Protein AF-A0A821MU12-F1 (afdb_monomer_lite)

Radius of gyration: 23.41 Å; chains: 1; bounding box: 35×45×86 Å

Foldseek 3Di:
DDDDDDDDDDDPDDPDPDDDDPPDPDDDPDPPQQQLLNLLVVCVVVLVVLCPDPLLVLQADWDDCVNPPCLCVFQVDTAGSVVLNVCSVVSVDNDNVVSVVRVVSSLVSQCRRDDCVDSNNVSSVD

Secondary structure (DSSP, 8-state):
----------------PPP--TT-SS--SS-----HHHHHHHHHHHHHHHHHSTGGGGGSS---TTTSTTHHHH-SS---HHHHHHHHHTT--SSHHHHHHHHHHHHHHHHHHS-TTSHHHHHTT-

pLDDT: mean 83.03, std 23.72, range [30.66, 98.88]

Structure (mmCIF, N/CA/C/O backbone):
data_AF-A0A821MU12-F1
#
_entry.id   AF-A0A821MU12-F1
#
loop_
_atom_site.group_PDB
_atom_site.id
_atom_site.type_symbol
_atom_site.label_atom_id
_atom_site.label_alt_id
_atom_site.label_comp_id
_atom_site.label_asym_id
_atom_site.label_entity_id
_atom_site.label_seq_id
_atom_site.pdbx_PDB_ins_code
_atom_site.Cartn_x
_atom_site.Cartn_y
_atom_site.Cartn_z
_atom_site.occupancy
_atom_site.B_iso_or_equiv
_atom_site.auth_seq_id
_atom_site.auth_comp_id
_atom_site.auth_asym_id
_atom_site.auth_atom_id
_atom_site.pdbx_PDB_model_num
ATOM 1 N N . MET A 1 1 ? -17.836 22.671 68.443 1.00 44.78 1 MET A N 1
ATOM 2 C CA . MET A 1 1 ? -17.460 21.264 68.684 1.00 44.78 1 MET A CA 1
ATOM 3 C C . MET A 1 1 ? -18.637 20.404 68.281 1.00 44.78 1 MET A C 1
ATOM 5 O O . MET A 1 1 ? -19.654 20.504 68.941 1.00 44.78 1 MET A O 1
ATOM 9 N N . ILE A 1 2 ? -18.516 19.688 67.168 1.00 40.91 2 ILE A N 1
ATOM 10 C CA . ILE A 1 2 ? -19.095 18.369 66.869 1.00 40.91 2 ILE A CA 1
ATOM 11 C C . ILE A 1 2 ? -18.373 17.960 65.582 1.00 40.91 2 ILE A C 1
ATOM 13 O O . ILE A 1 2 ? -18.482 18.620 64.549 1.00 40.91 2 ILE A O 1
ATOM 17 N N . SER A 1 3 ? -17.512 16.964 65.732 1.00 39.41 3 SER A N 1
ATOM 18 C CA . SER A 1 3 ? -16.718 16.342 64.683 1.00 39.41 3 SER A CA 1
ATOM 19 C C . SER A 1 3 ? -17.629 15.439 63.857 1.00 39.41 3 SER A C 1
ATOM 21 O O . SER A 1 3 ? -18.338 14.626 64.440 1.00 39.41 3 SER A O 1
ATOM 23 N N . ASN A 1 4 ? -17.588 15.548 62.530 1.00 37.03 4 ASN A N 1
ATOM 24 C CA . ASN A 1 4 ? -18.079 14.488 61.652 1.00 37.03 4 ASN A CA 1
ATOM 25 C C . ASN A 1 4 ? -16.870 13.812 61.006 1.00 37.03 4 ASN A C 1
ATOM 27 O O . ASN A 1 4 ? -16.168 14.404 60.185 1.00 37.03 4 ASN A O 1
ATOM 31 N N . GLU A 1 5 ? -16.623 12.585 61.451 1.00 39.41 5 GLU A N 1
ATOM 32 C CA . GLU A 1 5 ? -15.650 11.644 60.911 1.00 39.41 5 GLU A CA 1
ATOM 33 C C . GLU A 1 5 ? -16.087 11.138 59.525 1.00 39.41 5 GLU A C 1
ATOM 35 O O . GLU A 1 5 ? -17.275 10.966 59.247 1.00 39.41 5 GLU A O 1
ATOM 40 N N . LYS A 1 6 ? -15.105 10.878 58.655 1.00 40.84 6 LYS A N 1
ATOM 41 C CA . LYS A 1 6 ? -15.264 10.007 57.481 1.00 40.84 6 LYS A CA 1
ATOM 42 C C . LYS A 1 6 ? -15.302 8.541 57.928 1.00 40.84 6 LYS A C 1
ATOM 44 O O . LYS A 1 6 ? -14.635 8.200 58.902 1.00 40.84 6 LYS A O 1
ATOM 49 N N . PRO A 1 7 ? -15.886 7.666 57.098 1.00 38.56 7 PRO A N 1
ATOM 50 C CA . PRO A 1 7 ? -15.282 6.363 56.858 1.00 38.56 7 PRO A CA 1
ATOM 51 C C . PRO A 1 7 ? -14.946 6.126 55.376 1.00 38.56 7 PRO A C 1
ATOM 53 O O . PRO A 1 7 ? -15.511 6.739 54.467 1.00 38.56 7 PRO A O 1
ATOM 56 N N . ASP A 1 8 ? -13.961 5.251 55.192 1.00 34.09 8 ASP A N 1
ATOM 57 C CA . ASP A 1 8 ? -13.218 4.919 53.979 1.00 34.09 8 ASP A CA 1
ATOM 58 C C . ASP A 1 8 ? -13.905 3.930 53.012 1.00 34.09 8 ASP A C 1
ATOM 60 O O . ASP A 1 8 ? -14.754 3.133 53.395 1.00 34.09 8 ASP A O 1
ATOM 64 N N . SER A 1 9 ? -13.390 3.966 51.771 1.00 34.50 9 SER A N 1
ATOM 65 C CA . SER A 1 9 ? -13.192 2.885 50.780 1.00 34.50 9 SER A CA 1
ATOM 66 C C . SER A 1 9 ? -14.377 2.079 50.223 1.00 34.50 9 SER A C 1
ATOM 68 O O . SER A 1 9 ? -14.990 1.308 50.942 1.00 34.50 9 SER A O 1
ATOM 70 N N . GLU A 1 10 ? -14.529 2.080 48.887 1.00 31.80 10 GLU A N 1
ATOM 71 C CA . GLU A 1 10 ? -14.411 0.843 48.086 1.00 31.80 10 GLU A CA 1
ATOM 72 C C . GLU A 1 10 ? -14.276 1.105 46.565 1.00 31.80 10 GLU A C 1
ATOM 74 O O . GLU A 1 10 ? -15.075 1.781 45.926 1.00 31.80 10 GLU A O 1
ATOM 79 N N . SER A 1 11 ? -13.194 0.540 46.024 1.00 30.92 11 SER A N 1
ATOM 80 C CA . SER A 1 11 ? -12.800 0.253 44.636 1.00 30.92 11 SER A CA 1
ATOM 81 C C . SER A 1 11 ? -13.816 0.410 43.485 1.00 30.92 11 SER A C 1
ATOM 83 O O . SER A 1 11 ? -14.713 -0.420 43.317 1.00 30.92 11 SER A O 1
ATOM 85 N N . THR A 1 12 ? -13.523 1.304 42.535 1.00 31.16 12 THR A N 1
ATOM 86 C CA . THR A 1 12 ? -14.006 1.166 41.149 1.00 31.16 12 THR A CA 1
ATOM 87 C C . THR A 1 12 ? -13.005 0.310 40.374 1.00 31.16 12 THR A C 1
ATOM 89 O O . THR A 1 12 ? -11.859 0.703 40.165 1.00 31.16 12 THR A O 1
ATOM 92 N N . LYS A 1 13 ? -13.420 -0.913 40.034 1.00 36.59 13 LYS A N 1
ATOM 93 C CA . LYS A 1 13 ? -12.585 -1.973 39.458 1.00 36.59 13 LYS A CA 1
ATOM 94 C C . LYS A 1 13 ? -12.088 -1.626 38.050 1.00 36.59 13 LYS A C 1
ATOM 96 O O . LYS A 1 13 ? -12.843 -1.159 37.203 1.00 36.59 13 LYS A O 1
ATOM 101 N N . ASN A 1 14 ? -10.808 -1.930 37.844 1.00 30.66 14 ASN A N 1
ATOM 102 C CA . ASN A 1 14 ? -10.059 -1.872 36.595 1.00 30.66 14 ASN A CA 1
ATOM 103 C C . ASN A 1 14 ? -10.791 -2.562 35.439 1.00 30.66 14 ASN A C 1
ATOM 105 O O . ASN A 1 14 ? -11.144 -3.738 35.530 1.00 30.66 14 ASN A O 1
ATOM 109 N N . ASN A 1 15 ? -10.928 -1.848 34.325 1.00 36.41 15 ASN A N 1
ATOM 110 C CA . ASN A 1 15 ? -11.368 -2.401 33.052 1.00 36.41 15 ASN A CA 1
ATOM 111 C C . ASN A 1 15 ? -10.148 -3.021 32.350 1.00 36.41 15 ASN A C 1
ATOM 113 O O . ASN A 1 15 ? -9.517 -2.400 31.498 1.00 36.41 15 ASN A O 1
ATOM 117 N N . GLN A 1 16 ? -9.739 -4.208 32.799 1.00 36.19 16 GLN A N 1
ATOM 118 C CA . GLN A 1 16 ? -8.647 -4.950 32.176 1.00 36.19 16 GLN A CA 1
ATOM 119 C C . GLN A 1 16 ? -9.225 -5.743 30.995 1.00 36.19 16 GLN A C 1
ATOM 121 O O . GLN A 1 16 ? -10.000 -6.678 31.197 1.00 36.19 16 GLN A O 1
ATOM 126 N N . LEU A 1 17 ? -8.891 -5.326 29.768 1.00 41.66 17 LEU A N 1
ATOM 127 C CA . LEU A 1 17 ? -9.219 -6.057 28.541 1.00 41.66 17 LEU A CA 1
ATOM 128 C C . LEU A 1 17 ? -8.682 -7.490 28.651 1.00 41.66 17 LEU A C 1
ATOM 130 O O . LEU A 1 17 ? -7.507 -7.701 28.950 1.00 41.66 17 LEU A O 1
ATOM 134 N N . ALA A 1 18 ? -9.556 -8.468 28.424 1.00 41.62 18 ALA A N 1
ATOM 135 C CA . ALA A 1 18 ? -9.193 -9.875 28.446 1.00 41.62 18 ALA A CA 1
ATOM 136 C C . ALA A 1 18 ? -8.220 -10.187 27.298 1.00 41.62 18 ALA A C 1
ATOM 138 O O . ALA A 1 18 ? -8.545 -9.998 26.126 1.00 41.62 18 ALA A O 1
ATOM 139 N N . THR A 1 19 ? -7.034 -10.691 27.634 1.00 39.28 19 THR A N 1
ATOM 140 C CA . THR A 1 19 ? -6.092 -11.274 26.679 1.00 39.28 19 THR A CA 1
ATOM 141 C C . THR A 1 19 ? -6.680 -12.561 26.099 1.00 39.28 19 THR A C 1
ATOM 143 O O . THR A 1 19 ? -7.064 -13.476 26.827 1.00 39.28 19 THR A O 1
ATOM 146 N N . ILE A 1 20 ? -6.774 -12.629 24.770 1.00 56.03 20 ILE A N 1
ATOM 147 C CA . ILE A 1 20 ? -7.255 -13.807 24.042 1.00 56.03 20 ILE A CA 1
ATOM 148 C C . ILE A 1 20 ? -6.180 -14.903 24.027 1.00 56.03 20 ILE A C 1
ATOM 150 O O . ILE A 1 20 ? -5.148 -14.777 23.374 1.00 56.03 20 ILE A O 1
ATOM 154 N N . ASP A 1 21 ? -6.431 -15.995 24.749 1.00 48.84 21 ASP A N 1
ATOM 155 C CA . ASP A 1 21 ? -5.642 -17.225 24.667 1.00 48.84 21 ASP A CA 1
ATOM 156 C C . ASP A 1 21 ? -6.038 -18.003 23.401 1.00 48.84 21 ASP A C 1
ATOM 158 O O . ASP A 1 21 ? -7.161 -18.506 23.276 1.00 48.84 21 ASP A O 1
ATOM 162 N N . ALA A 1 22 ? -5.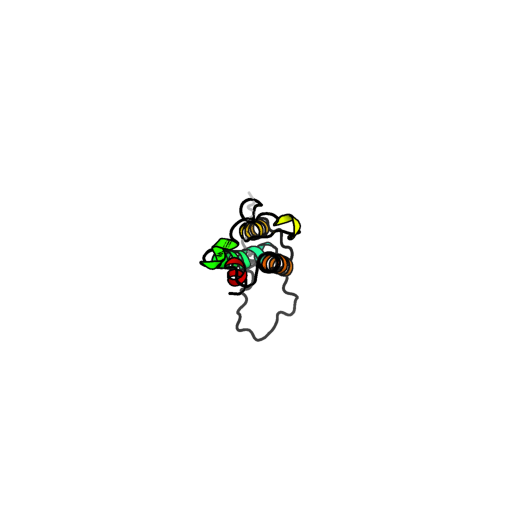103 -18.104 22.454 1.00 47.94 22 ALA A N 1
ATOM 163 C CA . ALA A 1 22 ? -5.273 -18.789 21.173 1.00 47.94 22 ALA A CA 1
ATOM 164 C C . ALA A 1 22 ? -5.499 -20.314 21.292 1.00 47.94 22 ALA A C 1
ATOM 166 O O . ALA A 1 22 ? -5.673 -20.985 20.274 1.00 47.94 22 ALA A O 1
ATOM 167 N N . THR A 1 23 ? -5.520 -20.879 22.506 1.00 46.28 23 THR A N 1
ATOM 168 C CA . THR A 1 23 ? -5.804 -22.305 22.748 1.00 46.28 23 THR A CA 1
ATOM 169 C C . THR A 1 23 ? -7.247 -22.611 23.180 1.00 46.28 23 THR A C 1
ATOM 171 O O . THR A 1 23 ? -7.613 -23.784 23.312 1.00 46.28 23 THR A O 1
ATOM 174 N N . SER A 1 24 ? -8.114 -21.602 23.336 1.00 52.12 24 SER A N 1
ATOM 175 C CA . SER A 1 24 ? -9.510 -21.824 23.739 1.00 52.12 24 SER A CA 1
ATOM 176 C C . SER A 1 24 ? -10.399 -22.297 22.577 1.00 52.12 24 SER A C 1
ATOM 178 O O . SER A 1 24 ? -10.643 -21.579 21.611 1.00 52.12 24 SER A O 1
ATOM 180 N N . LYS A 1 25 ? -10.954 -23.513 22.697 1.00 53.75 25 LYS A N 1
ATOM 181 C CA . LYS A 1 25 ? -11.870 -24.153 21.724 1.00 53.75 25 LYS A CA 1
ATOM 182 C C . LYS A 1 25 ? -13.271 -23.515 21.632 1.00 53.75 25 LYS A C 1
ATOM 184 O O . LYS A 1 25 ? -14.153 -24.098 21.003 1.00 53.75 25 LYS A O 1
ATOM 189 N N . SER A 1 26 ? -13.513 -22.354 22.241 1.00 52.91 26 SER A N 1
ATOM 190 C CA . SER A 1 26 ? -14.802 -21.657 22.157 1.00 52.91 26 SER A CA 1
ATOM 191 C C . SER A 1 26 ? -14.647 -20.280 21.520 1.00 52.91 26 SER A C 1
ATOM 193 O O . SER A 1 26 ? -13.998 -19.405 22.091 1.00 52.91 26 SER A O 1
ATOM 195 N N . LEU A 1 27 ? -15.292 -20.078 20.369 1.00 47.12 27 LEU A N 1
ATOM 196 C CA . LEU A 1 27 ? -15.419 -18.758 19.754 1.00 47.12 27 LEU A CA 1
ATOM 197 C C . LEU A 1 27 ? -16.183 -17.810 20.702 1.00 47.12 27 LEU A C 1
ATOM 199 O O . LEU A 1 27 ? -17.161 -18.241 21.327 1.00 47.12 27 LEU A O 1
ATOM 203 N N . PRO A 1 28 ? -15.772 -16.535 20.826 1.00 53.06 28 PRO A N 1
ATOM 204 C CA . PRO A 1 28 ? -16.493 -15.551 21.625 1.00 53.06 28 PRO A CA 1
ATOM 205 C C . PRO A 1 28 ? -17.964 -15.450 21.197 1.00 53.06 28 PRO A C 1
ATOM 207 O O . PRO A 1 28 ? -18.275 -15.405 20.010 1.00 53.06 28 PRO A O 1
ATOM 210 N N . LYS A 1 29 ? -18.882 -15.383 22.172 1.00 53.72 29 LYS A N 1
ATOM 211 C CA . LYS A 1 29 ? -20.342 -15.275 21.954 1.00 53.72 29 LYS A CA 1
ATOM 212 C C . LYS A 1 29 ? -20.802 -13.927 21.363 1.00 53.72 29 LYS A C 1
ATOM 214 O O . LYS A 1 29 ? -21.995 -13.747 21.143 1.00 53.72 29 LYS A O 1
ATOM 219 N N . TYR A 1 30 ? -19.882 -12.998 21.114 1.00 50.00 30 TYR A N 1
ATOM 220 C CA . TYR A 1 30 ? -20.139 -11.670 20.557 1.00 50.00 30 TYR A CA 1
ATOM 221 C C . TYR A 1 30 ? -19.218 -11.440 19.355 1.00 50.00 30 TYR A C 1
ATOM 223 O O . TYR A 1 30 ? -18.107 -11.979 19.355 1.00 50.00 30 TYR A O 1
ATOM 231 N N . PRO A 1 31 ? -19.643 -10.664 18.339 1.00 62.44 31 PRO A N 1
ATOM 232 C CA . PRO A 1 31 ? -18.765 -10.325 17.226 1.00 62.44 31 PRO A CA 1
ATOM 233 C C . PRO A 1 31 ? -17.492 -9.677 17.775 1.00 62.44 31 PRO A C 1
ATOM 235 O O . PRO A 1 31 ? -17.567 -8.823 18.658 1.00 62.44 31 PRO A O 1
ATOM 238 N N . ALA A 1 32 ? -16.330 -10.099 17.276 1.00 67.44 32 ALA A N 1
ATOM 239 C CA . ALA A 1 32 ? -15.073 -9.438 17.591 1.00 67.44 32 ALA A CA 1
ATOM 240 C C . ALA A 1 32 ? -15.152 -7.993 17.074 1.00 67.44 32 ALA A C 1
ATOM 242 O O . ALA A 1 32 ? -15.108 -7.753 15.868 1.00 67.44 32 ALA A O 1
ATOM 243 N N . VAL A 1 33 ? -15.351 -7.043 17.987 1.00 75.56 33 VAL A N 1
ATOM 244 C CA . VAL A 1 33 ? -15.323 -5.614 17.683 1.00 75.56 33 VAL A CA 1
ATOM 245 C C . VAL A 1 33 ? -13.869 -5.183 17.791 1.00 75.56 33 VAL A C 1
ATOM 247 O O . VAL A 1 33 ? -13.323 -5.158 18.888 1.00 75.56 33 VAL A O 1
ATOM 250 N N . PHE A 1 34 ? -13.243 -4.891 16.655 1.00 85.81 34 PHE A N 1
ATOM 251 C CA . PHE A 1 34 ? -11.910 -4.298 16.622 1.00 85.81 34 PHE A CA 1
ATOM 252 C C . PHE A 1 34 ? -12.055 -2.781 16.624 1.00 85.81 34 PHE A C 1
ATOM 254 O O . PHE A 1 34 ? -12.678 -2.223 15.717 1.00 85.81 34 PHE A O 1
ATOM 261 N N . SER A 1 35 ? -11.488 -2.117 17.626 1.00 94.00 35 SER A N 1
ATOM 262 C CA . SER A 1 35 ? -11.283 -0.671 17.558 1.00 94.00 35 SER A CA 1
ATOM 263 C C . SER A 1 35 ? -10.188 -0.338 16.529 1.00 94.00 35 SER A C 1
ATOM 265 O O . SER A 1 35 ? -9.346 -1.190 16.221 1.00 94.00 35 SER A O 1
ATOM 267 N N . PRO A 1 36 ? -10.155 0.892 15.986 1.00 96.12 36 PRO A N 1
ATOM 268 C CA . PRO A 1 36 ? -9.031 1.347 15.169 1.00 96.12 36 PRO A CA 1
ATOM 269 C C . PRO A 1 36 ? -7.672 1.179 15.868 1.00 96.12 36 PRO A C 1
ATOM 271 O O . PRO A 1 36 ? -6.684 0.822 15.224 1.00 96.12 36 PRO A O 1
ATOM 274 N N . GLU A 1 37 ? -7.632 1.363 17.190 1.00 96.62 37 GLU A N 1
ATOM 275 C CA . GLU A 1 37 ? -6.456 1.131 18.028 1.00 96.62 37 GLU A CA 1
ATOM 276 C C . GLU A 1 37 ? -6.025 -0.338 18.012 1.00 96.62 37 GLU A C 1
ATOM 278 O O . GLU A 1 37 ? -4.843 -0.607 17.791 1.00 96.62 37 GLU A O 1
ATOM 283 N N . ASP A 1 38 ? -6.967 -1.280 18.158 1.00 96.19 38 ASP A N 1
ATOM 284 C CA . ASP A 1 38 ? -6.670 -2.717 18.081 1.00 96.19 38 ASP A CA 1
ATOM 285 C C . ASP A 1 38 ? -6.069 -3.069 16.715 1.00 96.19 38 ASP 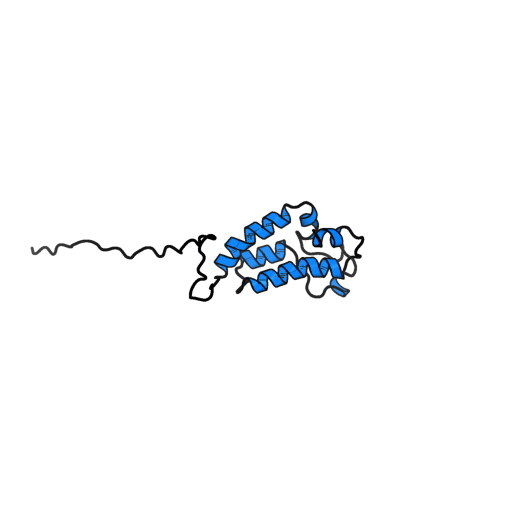A C 1
ATOM 287 O O . ASP A 1 38 ? -5.083 -3.803 16.628 1.00 96.19 38 ASP A O 1
ATOM 291 N N . ILE A 1 39 ? -6.629 -2.527 15.629 1.00 97.38 39 ILE A N 1
ATOM 292 C CA . ILE A 1 39 ? -6.114 -2.760 14.272 1.00 97.38 39 ILE A CA 1
ATOM 293 C C . ILE A 1 39 ? -4.689 -2.217 14.159 1.00 97.38 39 ILE A C 1
ATOM 295 O O . ILE A 1 39 ? -3.796 -2.924 13.693 1.00 97.38 39 ILE A O 1
ATOM 299 N N . ARG A 1 40 ? -4.447 -0.983 14.613 1.00 98.19 40 ARG A N 1
ATOM 300 C CA . ARG A 1 40 ? -3.114 -0.371 14.601 1.00 98.19 40 ARG A CA 1
ATOM 301 C C . ARG A 1 40 ? -2.105 -1.212 15.380 1.00 98.19 40 ARG A C 1
ATOM 303 O O . ARG A 1 40 ? -1.055 -1.550 14.836 1.00 98.19 40 ARG A O 1
ATOM 310 N N . GLU A 1 41 ? -2.407 -1.559 16.626 1.00 97.88 41 GLU A N 1
ATOM 311 C CA . GLU A 1 41 ? -1.484 -2.272 17.517 1.00 97.88 41 GLU A CA 1
ATOM 312 C C . GLU A 1 41 ? -1.124 -3.663 16.995 1.00 97.88 41 GLU A C 1
ATOM 314 O O . GLU A 1 41 ? 0.037 -4.066 17.070 1.00 97.88 41 GLU A O 1
ATOM 319 N N . ASN A 1 42 ? -2.085 -4.363 16.389 1.00 96.88 42 ASN A N 1
ATOM 320 C CA . ASN A 1 42 ? -1.852 -5.697 15.848 1.00 96.88 42 ASN A CA 1
ATOM 321 C C . ASN A 1 42 ? -1.208 -5.680 14.451 1.00 96.88 42 ASN A C 1
ATOM 323 O O . ASN A 1 42 ? -0.401 -6.555 14.142 1.00 96.88 42 ASN A O 1
ATOM 327 N N . MET A 1 43 ? -1.542 -4.712 13.589 1.00 98.12 43 MET A N 1
ATOM 328 C CA . MET A 1 43 ? -1.099 -4.724 12.187 1.00 98.12 43 MET A CA 1
ATOM 329 C C . MET A 1 43 ? 0.206 -3.954 11.949 1.00 98.12 43 MET A C 1
ATOM 331 O O . MET A 1 43 ? 0.969 -4.324 11.056 1.00 98.12 43 MET A O 1
ATOM 335 N N . VAL A 1 44 ? 0.525 -2.920 12.740 1.00 98.38 44 VAL A N 1
ATOM 336 C CA . VAL A 1 44 ? 1.785 -2.162 12.578 1.00 98.38 44 VAL A CA 1
ATOM 337 C C . VAL A 1 44 ? 3.028 -3.064 12.652 1.00 98.38 44 VAL A C 1
ATOM 339 O O . VAL A 1 44 ? 3.890 -2.922 11.778 1.00 98.38 44 VAL A O 1
ATOM 342 N N . PRO A 1 45 ? 3.160 -4.002 13.615 1.00 98.38 45 PRO A N 1
ATOM 343 C CA . PRO A 1 45 ? 4.303 -4.916 13.654 1.00 98.38 45 PRO A CA 1
ATOM 344 C C . PRO A 1 45 ? 4.428 -5.774 12.389 1.00 98.38 45 PRO A C 1
ATOM 346 O O . PRO A 1 45 ? 5.537 -5.984 11.905 1.00 98.38 45 PRO A O 1
ATOM 349 N N . LEU A 1 46 ? 3.303 -6.208 11.810 1.00 97.88 46 LEU A N 1
ATOM 350 C CA . LEU A 1 46 ? 3.289 -7.009 10.583 1.00 97.88 46 LEU A CA 1
ATOM 351 C C . LEU A 1 46 ? 3.797 -6.206 9.384 1.00 97.88 46 LEU A C 1
ATOM 353 O O . LEU A 1 46 ? 4.651 -6.681 8.639 1.00 97.88 46 LEU A O 1
ATOM 357 N N . VAL A 1 47 ? 3.332 -4.963 9.221 1.00 98.19 47 VAL A N 1
ATOM 358 C CA . VAL A 1 47 ? 3.802 -4.102 8.124 1.00 98.19 47 VAL A CA 1
ATOM 359 C C . VAL A 1 47 ? 5.287 -3.767 8.290 1.00 98.19 47 VAL A C 1
ATOM 361 O O . VAL A 1 47 ? 6.027 -3.744 7.309 1.00 98.19 47 VAL A O 1
ATOM 364 N N . ARG A 1 48 ? 5.763 -3.565 9.526 1.00 97.69 48 ARG A N 1
ATOM 365 C CA . ARG A 1 48 ? 7.196 -3.357 9.801 1.00 97.69 48 ARG A CA 1
ATOM 366 C C . ARG A 1 48 ? 8.034 -4.581 9.445 1.00 97.69 48 ARG A C 1
ATOM 368 O O . ARG A 1 48 ? 9.048 -4.424 8.772 1.00 97.69 48 ARG A O 1
ATOM 375 N N . LEU A 1 49 ? 7.574 -5.777 9.808 1.00 97.31 49 LEU A N 1
ATOM 376 C CA . LEU A 1 49 ? 8.250 -7.022 9.450 1.00 97.31 49 LEU A CA 1
ATOM 377 C C . LEU A 1 49 ? 8.369 -7.189 7.927 1.00 97.31 49 LEU A C 1
ATOM 379 O O . LEU A 1 49 ? 9.423 -7.589 7.432 1.00 97.31 49 LEU A O 1
ATOM 383 N N . LEU A 1 50 ? 7.318 -6.837 7.178 1.00 96.31 50 LEU A N 1
ATOM 384 C CA . LEU A 1 50 ? 7.342 -6.842 5.712 1.00 96.31 50 LEU A CA 1
ATOM 385 C C . LEU A 1 50 ? 8.319 -5.806 5.148 1.00 96.31 50 LEU A C 1
ATOM 387 O O . LEU A 1 50 ? 9.054 -6.109 4.210 1.00 96.31 50 LEU A O 1
ATOM 391 N N . CYS A 1 51 ? 8.378 -4.605 5.730 1.00 95.75 51 CYS A N 1
ATOM 392 C CA . CYS A 1 51 ? 9.363 -3.591 5.352 1.00 95.75 51 CYS A CA 1
ATOM 393 C C . CYS A 1 51 ? 10.807 -4.077 5.536 1.00 95.75 51 CYS A C 1
ATOM 395 O O . CYS A 1 51 ? 11.668 -3.683 4.751 1.00 95.75 51 CYS A O 1
ATOM 397 N N . GLU A 1 52 ? 11.081 -4.894 6.553 1.00 95.81 52 GLU A N 1
ATOM 398 C CA . GLU A 1 52 ? 12.422 -5.398 6.877 1.00 95.81 52 GLU A CA 1
ATOM 399 C C . GLU A 1 52 ? 12.911 -6.500 5.928 1.00 95.81 52 GLU A C 1
ATOM 401 O O . GLU A 1 52 ? 14.121 -6.661 5.769 1.00 95.81 52 GLU A O 1
ATOM 406 N N . GLN A 1 53 ? 12.005 -7.207 5.246 1.00 93.75 53 GLN A N 1
ATOM 407 C CA . GLN A 1 53 ? 12.389 -8.186 4.227 1.00 93.75 53 GLN A CA 1
ATOM 408 C C . GLN A 1 53 ? 13.148 -7.517 3.070 1.00 93.75 53 GLN A C 1
ATOM 410 O O . GLN A 1 53 ? 12.919 -6.344 2.748 1.00 93.75 53 GLN A O 1
ATOM 415 N N . GLU A 1 54 ? 14.026 -8.274 2.402 1.00 93.06 54 GLU A N 1
ATOM 416 C CA . GLU A 1 54 ? 14.763 -7.783 1.228 1.00 93.06 54 GLU A CA 1
ATOM 417 C C . GLU A 1 54 ? 13.781 -7.336 0.137 1.00 93.06 54 GLU A C 1
ATOM 419 O O . GLU A 1 54 ? 13.849 -6.208 -0.354 1.00 93.06 54 GLU A O 1
ATOM 424 N N . GLU A 1 55 ? 12.807 -8.187 -0.187 1.00 93.31 55 GLU A N 1
ATOM 425 C CA . GLU A 1 55 ? 11.749 -7.905 -1.154 1.00 93.31 55 GLU A CA 1
ATOM 426 C C . GLU A 1 55 ? 10.859 -6.725 -0.743 1.00 93.31 55 GLU A C 1
ATOM 428 O O . GLU A 1 55 ? 10.345 -6.013 -1.610 1.00 93.31 55 GLU A O 1
ATOM 433 N N . GLY A 1 56 ? 10.744 -6.463 0.562 1.00 94.12 56 GLY A N 1
ATOM 434 C CA . GLY A 1 56 ? 9.972 -5.353 1.108 1.00 94.12 56 GLY A CA 1
ATOM 435 C C . GLY A 1 56 ? 10.399 -3.994 0.559 1.00 94.12 56 GLY A C 1
ATOM 436 O O . GLY A 1 56 ? 9.560 -3.104 0.436 1.00 94.12 56 GLY A O 1
ATOM 437 N N . MET A 1 57 ? 11.672 -3.834 0.160 1.00 96.06 57 MET A N 1
ATOM 438 C CA . MET A 1 57 ? 12.222 -2.562 -0.329 1.00 96.06 57 MET A CA 1
ATOM 439 C C . MET A 1 57 ? 11.427 -1.936 -1.481 1.00 96.06 57 MET A C 1
ATOM 441 O O . MET A 1 57 ? 11.364 -0.712 -1.572 1.00 96.06 57 MET A O 1
ATOM 445 N N . TRP A 1 58 ? 10.796 -2.757 -2.326 1.00 96.69 58 TRP A N 1
ATOM 446 C CA . TRP A 1 58 ? 10.036 -2.297 -3.493 1.00 96.69 58 TRP A CA 1
ATOM 447 C C . TRP A 1 58 ? 8.706 -1.633 -3.139 1.00 96.69 58 TRP A C 1
ATOM 449 O O . TRP A 1 58 ? 8.147 -0.919 -3.966 1.00 96.69 58 TRP A O 1
ATOM 459 N N . PHE A 1 59 ? 8.213 -1.858 -1.923 1.00 98.00 59 PHE A N 1
ATOM 460 C CA . PHE A 1 59 ? 6.883 -1.442 -1.482 1.00 98.00 59 PHE A CA 1
ATOM 461 C C . PHE A 1 59 ? 6.939 -0.442 -0.321 1.00 98.00 59 PHE A C 1
ATOM 463 O O . PHE A 1 59 ? 5.902 -0.044 0.198 1.00 98.00 59 PHE A O 1
ATOM 470 N N . ARG A 1 60 ? 8.142 -0.033 0.114 1.00 97.81 60 ARG A N 1
ATOM 471 C CA . ARG A 1 60 ? 8.332 0.829 1.294 1.00 97.81 60 ARG A CA 1
ATOM 472 C C . ARG A 1 60 ? 7.800 2.246 1.117 1.00 97.81 60 ARG A C 1
ATOM 474 O O . ARG A 1 60 ? 7.534 2.884 2.128 1.00 97.81 60 ARG A O 1
ATOM 481 N N . GLN A 1 61 ? 7.758 2.764 -0.107 1.00 98.31 61 GLN A N 1
ATOM 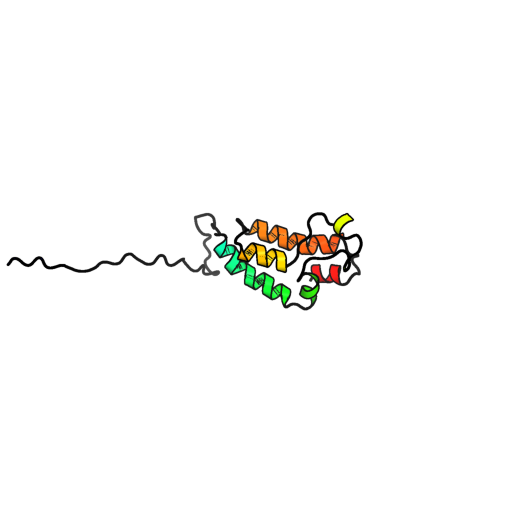482 C CA . GLN A 1 61 ? 7.452 4.164 -0.415 1.00 98.31 61 GLN A CA 1
ATOM 483 C C . GLN A 1 61 ? 6.538 4.259 -1.643 1.00 98.31 61 GLN A C 1
ATOM 485 O O . GLN A 1 61 ? 6.550 3.334 -2.463 1.00 98.31 61 GLN A O 1
ATOM 490 N N . PRO A 1 62 ? 5.797 5.372 -1.811 1.00 98.56 62 PRO A N 1
ATOM 491 C CA . PRO A 1 62 ? 4.955 5.580 -2.979 1.00 98.56 62 PRO A CA 1
ATOM 492 C C . PRO A 1 62 ? 5.757 5.493 -4.281 1.00 98.56 62 PRO A C 1
ATOM 494 O O . PRO A 1 62 ? 6.852 6.049 -4.397 1.00 98.56 62 PRO A O 1
ATOM 497 N N . VAL A 1 63 ? 5.190 4.824 -5.285 1.00 97.94 63 VAL A N 1
ATOM 498 C CA . VAL A 1 63 ? 5.764 4.792 -6.636 1.00 97.94 63 VAL A CA 1
ATOM 499 C C . VAL A 1 63 ? 5.629 6.176 -7.271 1.00 97.94 63 VAL A C 1
ATOM 501 O O . VAL A 1 63 ? 4.584 6.812 -7.169 1.00 97.94 63 VAL A O 1
ATOM 504 N N . THR A 1 64 ? 6.681 6.639 -7.947 1.00 97.69 64 THR A N 1
ATOM 505 C CA . THR A 1 64 ? 6.682 7.895 -8.712 1.00 97.69 64 THR A CA 1
ATOM 506 C C . THR A 1 64 ? 6.833 7.617 -10.207 1.00 97.69 64 THR A C 1
ATOM 508 O O . THR A 1 64 ? 7.395 6.590 -10.591 1.00 97.69 64 THR A O 1
ATOM 511 N N . GLU A 1 65 ? 6.417 8.558 -11.061 1.00 96.44 65 GLU A N 1
ATOM 512 C CA . GLU A 1 65 ? 6.602 8.451 -12.522 1.00 96.44 65 GLU A CA 1
ATOM 513 C C . GLU A 1 65 ? 8.074 8.296 -12.933 1.00 96.44 65 GLU A C 1
ATOM 515 O O . GLU A 1 65 ? 8.386 7.631 -13.914 1.00 96.44 65 GLU A O 1
ATOM 520 N N . ALA A 1 66 ? 9.012 8.853 -12.160 1.00 97.19 66 ALA A N 1
ATOM 521 C CA . ALA A 1 66 ? 10.438 8.687 -12.434 1.00 97.19 66 ALA A CA 1
ATOM 522 C C . ALA A 1 66 ? 10.920 7.241 -12.210 1.00 97.19 66 ALA A C 1
ATOM 524 O O . ALA A 1 66 ? 11.817 6.773 -12.907 1.00 97.19 66 ALA A O 1
ATOM 525 N N . MET A 1 67 ? 10.333 6.532 -11.239 1.00 95.12 67 MET A N 1
ATOM 526 C CA . MET A 1 67 ? 10.661 5.131 -10.945 1.00 95.12 67 MET A CA 1
ATOM 527 C C . MET A 1 67 ? 9.999 4.172 -11.934 1.00 95.12 67 MET A C 1
ATOM 529 O O . MET A 1 67 ? 10.586 3.155 -12.304 1.00 95.12 67 MET A O 1
ATOM 533 N N . ALA A 1 68 ? 8.766 4.485 -12.327 1.00 96.19 68 ALA A N 1
ATOM 534 C CA . ALA A 1 68 ? 7.942 3.670 -13.201 1.00 96.19 68 ALA A CA 1
ATOM 535 C C . ALA A 1 68 ? 7.192 4.583 -14.186 1.00 96.19 68 ALA A C 1
ATOM 537 O O . ALA A 1 68 ? 6.078 5.010 -13.895 1.00 96.19 68 ALA A O 1
ATOM 538 N N . PRO A 1 69 ? 7.791 4.896 -15.347 1.00 97.81 69 PRO A N 1
ATOM 539 C CA . PRO A 1 69 ? 7.136 5.732 -16.347 1.00 97.81 69 PRO A CA 1
ATOM 540 C C . PRO A 1 69 ? 5.829 5.108 -16.856 1.00 97.81 69 PRO A C 1
ATOM 542 O O . PRO A 1 69 ? 5.806 3.932 -17.233 1.00 97.81 69 PRO A O 1
ATOM 545 N N . GLY A 1 70 ? 4.755 5.899 -16.883 1.00 97.94 70 GLY A N 1
ATOM 546 C CA . GLY A 1 70 ? 3.405 5.476 -17.272 1.00 97.94 70 GLY A CA 1
ATOM 547 C C . GLY A 1 70 ? 2.655 4.715 -16.174 1.00 97.94 70 GLY A C 1
ATOM 548 O O . GLY A 1 70 ? 1.658 4.044 -16.454 1.00 97.94 70 GLY A O 1
ATOM 549 N N . TYR A 1 71 ? 3.127 4.765 -14.925 1.00 98.19 71 TYR A N 1
ATOM 550 C CA . TYR A 1 71 ? 2.514 4.021 -13.824 1.00 98.19 71 TYR A CA 1
ATOM 551 C C . TYR A 1 71 ? 1.084 4.476 -13.551 1.00 98.19 71 TYR A C 1
ATOM 553 O O . TYR A 1 71 ? 0.193 3.630 -13.452 1.00 98.19 71 TYR A O 1
ATOM 561 N N . PHE A 1 72 ? 0.829 5.786 -13.497 1.00 98.25 72 PHE A N 1
ATOM 562 C CA . PHE A 1 72 ? -0.506 6.304 -13.172 1.00 98.25 72 PHE A CA 1
ATOM 563 C C . PHE A 1 72 ? -1.503 6.216 -14.345 1.00 98.25 72 PHE A C 1
ATOM 565 O O . PHE A 1 72 ? -2.728 6.279 -14.157 1.00 98.25 72 PHE A O 1
ATOM 572 N N . ASP A 1 73 ? -1.013 5.961 -15.560 1.00 98.25 73 ASP A N 1
ATOM 573 C CA . ASP A 1 73 ? -1.868 5.647 -16.709 1.00 98.25 73 ASP A CA 1
ATOM 574 C C . ASP A 1 73 ? -2.544 4.279 -16.555 1.00 98.25 73 ASP A C 1
ATOM 576 O O . ASP A 1 73 ? -3.690 4.107 -16.979 1.00 98.25 73 ASP A O 1
ATOM 580 N N . ILE A 1 74 ? -1.884 3.337 -15.875 1.00 98.19 74 ILE A N 1
ATOM 581 C CA . ILE A 1 74 ? -2.373 1.969 -15.657 1.00 98.19 74 ILE A CA 1
ATOM 582 C C . ILE A 1 74 ? -2.971 1.821 -14.252 1.00 98.19 74 ILE A C 1
ATOM 584 O O . ILE A 1 74 ? -4.094 1.340 -14.098 1.00 98.19 74 ILE A O 1
ATOM 588 N N . ILE A 1 75 ? -2.240 2.250 -13.222 1.00 98.44 75 ILE A N 1
ATOM 589 C CA . ILE A 1 75 ? -2.599 2.071 -11.815 1.00 98.44 75 ILE A CA 1
ATOM 590 C C . ILE A 1 75 ? -3.387 3.278 -11.310 1.00 98.44 75 ILE A C 1
ATOM 592 O O . ILE A 1 75 ? -2.864 4.383 -11.197 1.00 98.44 75 ILE A O 1
ATOM 596 N N . LYS A 1 76 ? -4.663 3.050 -10.980 1.00 98.31 76 LYS A N 1
ATOM 597 C CA . LYS A 1 76 ? -5.599 4.113 -10.568 1.00 98.31 76 LYS A CA 1
ATOM 598 C C . LYS A 1 76 ? -5.632 4.385 -9.073 1.00 98.31 76 LYS A C 1
ATOM 600 O O . LYS A 1 76 ? -5.961 5.495 -8.674 1.00 98.31 76 LYS A O 1
ATOM 605 N N . PHE A 1 77 ? -5.247 3.404 -8.265 1.00 98.38 77 PHE A N 1
ATOM 606 C CA . PHE A 1 77 ? -5.202 3.524 -6.811 1.00 98.38 77 PHE A CA 1
ATOM 607 C C . PHE A 1 77 ? -3.829 3.061 -6.316 1.00 98.38 77 PHE A C 1
ATOM 609 O O . PHE A 1 77 ? -3.674 1.897 -5.949 1.00 98.38 77 PHE A O 1
ATOM 616 N N . PRO A 1 78 ? -2.799 3.921 -6.386 1.00 98.50 78 PRO A N 1
ATOM 617 C CA . PRO A 1 78 ? -1.471 3.604 -5.869 1.00 98.50 78 PRO A CA 1
ATOM 618 C C . PRO A 1 78 ? -1.525 3.308 -4.368 1.00 98.50 78 PRO A C 1
ATOM 620 O O . PRO A 1 78 ? -2.271 3.956 -3.637 1.00 98.50 78 PRO A O 1
ATOM 623 N N . MET A 1 79 ? -0.718 2.350 -3.913 1.00 98.81 79 MET A N 1
ATOM 624 C CA . MET A 1 79 ? -0.604 2.000 -2.498 1.00 98.81 79 MET A CA 1
ATOM 625 C C . MET A 1 79 ? 0.798 1.481 -2.185 1.00 98.81 79 MET A C 1
ATOM 627 O O . MET A 1 79 ? 1.443 0.875 -3.043 1.00 98.81 79 MET A O 1
ATOM 631 N N . ASP A 1 80 ? 1.252 1.714 -0.956 1.00 98.81 80 ASP A N 1
ATOM 632 C CA . ASP A 1 80 ? 2.569 1.329 -0.450 1.00 98.81 80 ASP A CA 1
ATOM 633 C C . ASP A 1 80 ? 2.550 1.203 1.088 1.00 98.81 80 ASP A C 1
ATOM 635 O O . ASP A 1 80 ? 1.627 1.670 1.764 1.00 98.81 80 ASP A O 1
ATOM 639 N N . PHE A 1 81 ? 3.586 0.590 1.661 1.00 98.75 81 PHE A N 1
ATOM 640 C CA . PHE A 1 81 ? 3.668 0.326 3.098 1.00 98.75 81 PHE A CA 1
ATOM 641 C C . PHE A 1 81 ? 3.753 1.593 3.951 1.00 98.75 81 PHE A C 1
ATOM 643 O O . PHE A 1 81 ? 3.221 1.596 5.061 1.00 98.75 81 PHE A O 1
ATOM 650 N N . SER A 1 82 ? 4.377 2.678 3.477 1.00 98.75 82 SER A N 1
ATOM 651 C CA . SER A 1 82 ? 4.419 3.926 4.252 1.00 98.75 82 SER A CA 1
ATOM 652 C C . SER A 1 82 ? 3.048 4.593 4.324 1.00 98.75 82 SER A C 1
ATOM 654 O O . SER A 1 82 ? 2.663 5.071 5.393 1.00 98.75 82 SER A O 1
ATOM 656 N N . THR A 1 83 ? 2.274 4.539 3.236 1.00 98.88 83 THR A N 1
ATOM 657 C CA . THR A 1 83 ? 0.882 5.002 3.220 1.00 98.88 83 THR A CA 1
ATOM 658 C C . THR A 1 83 ? 0.016 4.159 4.158 1.00 98.88 83 THR A C 1
ATOM 660 O O . THR A 1 83 ? -0.701 4.718 4.988 1.00 98.88 83 THR A O 1
ATOM 663 N N . ILE A 1 84 ? 0.140 2.828 4.123 1.00 98.88 84 ILE A N 1
ATOM 664 C CA . ILE A 1 84 ? -0.584 1.934 5.044 1.00 98.88 84 ILE A CA 1
ATOM 665 C C . ILE A 1 84 ? -0.214 2.207 6.507 1.00 98.88 84 ILE A C 1
ATOM 667 O O . ILE A 1 84 ? -1.103 2.321 7.352 1.00 98.88 84 ILE A O 1
ATOM 671 N N . LEU A 1 85 ? 1.079 2.357 6.817 1.00 98.75 85 LEU A N 1
ATOM 672 C CA . LEU A 1 85 ? 1.549 2.697 8.164 1.00 98.75 85 LEU A CA 1
ATOM 673 C C . LEU A 1 85 ? 0.987 4.039 8.636 1.00 98.75 85 LEU A C 1
ATOM 675 O O . LEU A 1 85 ? 0.573 4.153 9.788 1.00 98.75 85 LEU A O 1
ATOM 679 N N . LYS A 1 86 ? 0.935 5.044 7.756 1.00 98.81 86 LYS A N 1
ATOM 680 C CA . LYS A 1 86 ? 0.312 6.335 8.063 1.00 98.81 86 LYS A CA 1
ATOM 681 C C . LYS A 1 86 ? -1.17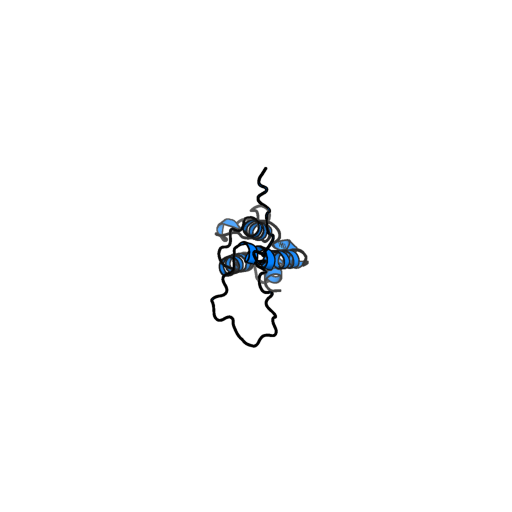2 6.166 8.397 1.00 98.81 86 LYS A C 1
ATOM 683 O O . LYS A 1 86 ? -1.604 6.639 9.444 1.00 98.81 86 LYS A O 1
ATOM 688 N N . LYS A 1 87 ? -1.924 5.435 7.569 1.00 98.75 87 LYS A N 1
ATOM 689 C CA . LYS A 1 87 ? -3.350 5.152 7.804 1.00 98.75 87 LYS A CA 1
ATOM 690 C C . LYS A 1 87 ? -3.592 4.409 9.122 1.00 98.75 87 LYS A C 1
ATOM 692 O O . LYS A 1 87 ? -4.534 4.750 9.831 1.00 98.75 87 LYS A O 1
ATOM 697 N N . LEU A 1 88 ? -2.735 3.447 9.481 1.00 98.62 88 LEU A N 1
ATOM 698 C CA . LEU A 1 88 ? -2.782 2.764 10.782 1.00 98.62 88 LEU A CA 1
ATOM 699 C C . LEU A 1 88 ? -2.531 3.740 11.941 1.00 98.62 88 LEU A C 1
ATOM 701 O O . LEU A 1 88 ? -3.304 3.766 12.892 1.00 98.62 88 LEU A O 1
ATOM 705 N N . ASN A 1 89 ? -1.479 4.561 11.862 1.00 98.31 89 ASN A N 1
ATOM 706 C CA . ASN A 1 89 ? -1.122 5.514 12.922 1.00 98.31 89 ASN A CA 1
ATOM 707 C C . ASN A 1 89 ? -2.186 6.598 13.135 1.00 98.31 89 ASN A C 1
ATOM 709 O O . ASN A 1 89 ? -2.380 7.062 14.254 1.00 98.31 89 ASN A O 1
ATOM 713 N N . GLU A 1 90 ? -2.875 6.984 12.065 1.00 98.25 90 GLU A N 1
ATOM 714 C CA . GLU A 1 90 ? -3.969 7.956 12.081 1.00 98.25 90 GLU A CA 1
ATOM 715 C C . GLU A 1 90 ? -5.341 7.298 12.321 1.00 98.25 90 GLU A C 1
ATOM 717 O O . GLU A 1 90 ? -6.364 7.967 12.192 1.00 98.25 90 GLU A O 1
ATOM 722 N N . ASN A 1 91 ? -5.380 6.004 12.678 1.00 97.88 91 ASN A N 1
ATOM 723 C CA . ASN A 1 91 ? -6.603 5.253 12.982 1.00 97.88 91 ASN A CA 1
ATOM 724 C C . ASN A 1 91 ? -7.660 5.296 11.856 1.00 97.88 91 ASN A C 1
ATOM 726 O O . ASN A 1 91 ? -8.863 5.288 12.109 1.00 97.88 91 ASN A O 1
ATOM 730 N N . GLN A 1 92 ? -7.225 5.333 10.593 1.00 98.25 92 GLN A N 1
ATOM 731 C CA . GLN A 1 92 ? -8.119 5.475 9.437 1.00 98.25 92 GLN A CA 1
ATOM 732 C C . GLN A 1 92 ? -8.809 4.170 9.012 1.00 98.25 92 GLN A C 1
ATOM 734 O O . GLN A 1 92 ? -9.659 4.188 8.123 1.00 98.25 92 GLN A O 1
ATOM 739 N N . TYR A 1 93 ? -8.449 3.036 9.612 1.00 97.88 93 TYR A N 1
ATOM 740 C CA . TYR A 1 93 ? -9.107 1.759 9.355 1.00 97.88 93 TYR A CA 1
ATOM 741 C C . TYR A 1 93 ? -10.162 1.500 10.425 1.00 97.88 93 TYR A C 1
ATOM 743 O O . TYR A 1 93 ? -9.842 1.286 11.590 1.00 97.88 93 TYR A O 1
ATOM 751 N N . SER A 1 94 ? -11.429 1.499 10.018 1.00 95.19 94 SER A N 1
ATOM 752 C CA . SER A 1 94 ? -12.555 1.153 10.890 1.00 95.19 94 SER A CA 1
ATOM 753 C C . SER A 1 94 ? -12.749 -0.356 11.016 1.00 95.19 94 SER A C 1
ATOM 755 O O . SER A 1 94 ? -13.411 -0.816 11.940 1.00 95.19 94 SER A O 1
ATOM 757 N N . THR A 1 95 ? -12.211 -1.136 10.071 1.00 95.75 95 THR A N 1
ATOM 758 C CA . THR A 1 95 ? -12.256 -2.602 10.109 1.00 95.75 95 THR A CA 1
ATOM 759 C C . THR A 1 95 ? -10.926 -3.201 9.645 1.00 95.75 95 THR A C 1
ATOM 761 O O . THR A 1 95 ? -10.262 -2.606 8.790 1.00 95.75 95 THR A O 1
ATOM 764 N N . PRO A 1 96 ? -10.547 -4.404 10.120 1.00 95.94 96 PRO A N 1
ATOM 765 C CA . PRO A 1 96 ? -9.364 -5.103 9.615 1.00 95.94 96 PRO A CA 1
ATOM 766 C C . PRO A 1 96 ? -9.424 -5.381 8.104 1.00 95.94 96 PRO A C 1
ATOM 768 O O . PRO A 1 96 ? -8.393 -5.450 7.445 1.00 95.94 96 PRO A O 1
ATOM 771 N N . PHE A 1 97 ? -10.629 -5.512 7.537 1.00 96.56 97 PHE A N 1
ATOM 772 C CA . PHE A 1 97 ? -10.810 -5.777 6.111 1.00 96.56 97 PHE A CA 1
ATOM 773 C C . PHE A 1 97 ? -10.292 -4.629 5.236 1.00 96.56 97 PHE A C 1
ATOM 775 O O . PHE A 1 97 ? -9.610 -4.889 4.254 1.00 96.56 97 PHE A O 1
ATOM 782 N N . GLN A 1 98 ? -10.510 -3.374 5.640 1.00 97.94 98 GLN A N 1
ATOM 783 C CA . GLN A 1 98 ? -9.993 -2.209 4.909 1.00 97.94 98 GLN A CA 1
ATOM 784 C C . GLN A 1 98 ? -8.455 -2.182 4.869 1.00 97.94 98 GLN A C 1
ATOM 786 O O . GLN A 1 98 ? -7.864 -1.777 3.873 1.00 97.94 98 GLN A O 1
ATOM 791 N N . PHE A 1 99 ? -7.794 -2.637 5.939 1.00 98.38 99 PHE A N 1
ATOM 792 C CA . PHE A 1 99 ? -6.341 -2.825 5.938 1.00 98.38 99 PHE A CA 1
ATOM 793 C C . PHE A 1 99 ? -5.923 -3.923 4.948 1.00 98.38 99 PHE A C 1
ATOM 795 O O . PHE A 1 99 ? -4.982 -3.733 4.177 1.00 98.38 99 PHE A O 1
ATOM 802 N N . CYS A 1 100 ? -6.634 -5.056 4.937 1.00 98.06 100 CYS A N 1
ATOM 803 C CA . CYS A 1 100 ? -6.370 -6.147 3.997 1.00 98.06 100 CYS A CA 1
ATOM 804 C C . CYS A 1 100 ? -6.545 -5.715 2.535 1.00 98.06 100 CYS A C 1
ATOM 806 O O . CYS A 1 100 ? -5.757 -6.137 1.691 1.00 98.06 100 CYS A O 1
ATOM 808 N N . GLU A 1 101 ? -7.540 -4.878 2.233 1.00 98.56 101 GLU A N 1
ATOM 809 C CA . GLU A 1 101 ? -7.753 -4.326 0.890 1.00 98.56 101 GLU A CA 1
ATOM 810 C C . GLU A 1 101 ? -6.546 -3.507 0.419 1.00 98.56 101 GLU A C 1
ATOM 812 O O . GLU A 1 101 ? -6.055 -3.730 -0.687 1.00 98.56 101 GLU A O 1
ATOM 817 N N . ASP A 1 102 ? -6.005 -2.629 1.268 1.00 98.81 102 ASP A N 1
ATOM 818 C CA . ASP A 1 102 ? -4.821 -1.840 0.915 1.00 98.81 102 ASP A CA 1
ATOM 819 C C . ASP A 1 102 ? -3.557 -2.702 0.806 1.00 98.81 102 ASP A C 1
ATOM 821 O O . ASP A 1 102 ? -2.770 -2.521 -0.124 1.00 98.81 102 ASP A O 1
ATOM 825 N N . MET A 1 103 ? -3.371 -3.681 1.699 1.00 98.50 103 MET A N 1
ATOM 826 C CA . MET A 1 103 ? -2.269 -4.647 1.589 1.00 98.50 103 MET A CA 1
ATOM 827 C C . MET A 1 103 ? -2.339 -5.432 0.276 1.00 98.50 103 MET A C 1
ATOM 829 O O . MET A 1 103 ? -1.330 -5.594 -0.410 1.00 98.50 103 MET A O 1
ATOM 833 N N . TRP A 1 104 ? -3.532 -5.895 -0.103 1.00 98.25 104 TRP A N 1
ATOM 834 C CA . TRP A 1 104 ? -3.755 -6.568 -1.378 1.00 98.25 104 TRP A CA 1
ATOM 835 C C . TRP A 1 104 ? -3.460 -5.644 -2.561 1.00 98.25 104 TRP A C 1
ATOM 837 O O . TRP A 1 104 ? -2.848 -6.064 -3.545 1.00 98.25 104 TRP A O 1
ATOM 847 N N . LEU A 1 105 ? -3.849 -4.374 -2.455 1.00 98.56 105 LEU A N 1
ATOM 848 C CA . LEU A 1 105 ? -3.650 -3.375 -3.495 1.00 98.56 105 LEU A CA 1
ATOM 849 C C . LEU A 1 105 ? -2.164 -3.121 -3.787 1.00 98.56 105 LEU A C 1
ATOM 851 O O . LEU A 1 105 ? -1.804 -3.016 -4.960 1.00 98.56 105 LEU A O 1
ATOM 855 N N . VAL A 1 106 ? -1.292 -3.108 -2.768 1.00 98.50 106 VAL A N 1
ATOM 856 C CA . VAL A 1 106 ? 0.174 -3.011 -2.952 1.00 98.50 106 VAL A CA 1
ATOM 857 C C . VAL A 1 106 ? 0.670 -4.071 -3.941 1.00 98.50 106 VAL A C 1
ATOM 859 O O . VAL A 1 106 ? 1.331 -3.752 -4.935 1.00 98.50 106 VAL A O 1
ATOM 862 N N . PHE A 1 107 ? 0.316 -5.334 -3.705 1.00 98.19 107 PHE A N 1
ATOM 863 C CA . PHE A 1 107 ? 0.792 -6.450 -4.522 1.00 98.19 107 PHE A CA 1
ATOM 864 C C . PHE A 1 107 ? 0.065 -6.542 -5.863 1.00 98.19 107 PHE A C 1
ATOM 866 O O . PHE A 1 107 ? 0.703 -6.741 -6.897 1.00 98.19 107 PHE A O 1
ATOM 873 N N . ASN A 1 108 ? -1.249 -6.311 -5.886 1.00 98.38 108 ASN A N 1
ATOM 874 C CA . ASN A 1 108 ? -2.029 -6.337 -7.117 1.00 98.38 108 ASN A CA 1
ATOM 875 C C . ASN A 1 108 ? -1.569 -5.264 -8.114 1.00 98.38 108 ASN A C 1
ATOM 877 O O . ASN A 1 108 ? -1.417 -5.553 -9.302 1.00 98.38 108 ASN A O 1
ATOM 881 N N . ASN A 1 109 ? -1.261 -4.054 -7.640 1.00 98.56 109 ASN A N 1
ATOM 882 C CA . ASN A 1 109 ? -0.702 -3.001 -8.487 1.00 98.56 109 ASN A CA 1
ATOM 883 C C . ASN A 1 109 ? 0.660 -3.401 -9.062 1.00 98.56 109 ASN A C 1
ATOM 885 O O . ASN A 1 109 ? 0.933 -3.183 -10.246 1.00 98.56 109 ASN A O 1
ATOM 889 N N . ALA A 1 110 ? 1.510 -4.025 -8.245 1.00 97.88 110 ALA A N 1
ATOM 890 C CA . ALA A 1 110 ? 2.795 -4.531 -8.699 1.00 97.88 110 ALA A CA 1
ATOM 891 C C . ALA A 1 110 ? 2.632 -5.616 -9.771 1.00 97.88 110 ALA A C 1
ATOM 893 O O . ALA A 1 110 ? 3.344 -5.586 -10.777 1.00 97.88 110 ALA A O 1
ATOM 894 N N . TRP A 1 111 ? 1.682 -6.534 -9.606 1.00 98.00 111 TRP A N 1
ATOM 895 C CA . TRP A 1 111 ? 1.423 -7.589 -10.583 1.00 98.00 111 TRP A CA 1
ATOM 896 C C . TRP A 1 111 ? 0.786 -7.092 -11.876 1.00 98.00 111 TRP A C 1
ATOM 898 O O . TRP A 1 111 ? 1.075 -7.639 -12.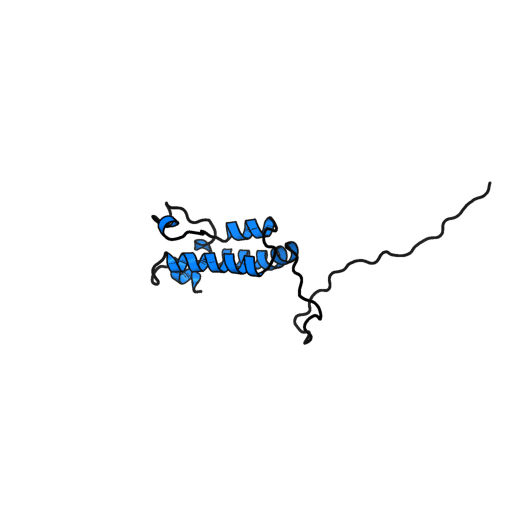940 1.00 98.00 111 TRP A O 1
ATOM 908 N N . LEU A 1 112 ? -0.069 -6.075 -11.790 1.00 98.00 112 LEU A N 1
ATOM 909 C CA . LEU A 1 112 ? -0.729 -5.487 -12.949 1.00 98.00 112 LEU A CA 1
ATOM 910 C C . LEU A 1 112 ? 0.257 -4.689 -13.809 1.00 98.00 112 LEU A C 1
ATOM 912 O O . LEU A 1 112 ? 0.253 -4.819 -15.031 1.00 98.00 112 LEU A O 1
ATOM 916 N N . PHE A 1 113 ? 1.114 -3.883 -13.179 1.00 98.12 113 PHE A N 1
ATOM 917 C CA . PHE A 1 113 ? 2.058 -3.032 -13.901 1.00 98.12 113 PHE A CA 1
ATOM 918 C C . PHE A 1 113 ? 3.271 -3.807 -14.439 1.00 98.12 113 PHE A C 1
ATOM 920 O O . PHE A 1 113 ? 3.746 -3.559 -15.547 1.00 98.12 113 PHE A O 1
ATOM 927 N N . ASN A 1 114 ? 3.804 -4.752 -13.660 1.00 97.38 114 ASN A N 1
ATOM 928 C CA . ASN A 1 114 ? 5.066 -5.411 -13.986 1.00 97.38 114 ASN A CA 1
ATOM 929 C C . ASN A 1 114 ? 4.857 -6.733 -14.738 1.00 97.38 114 ASN A C 1
ATOM 931 O O . ASN A 1 114 ? 3.971 -7.523 -14.432 1.00 97.38 114 ASN A O 1
ATOM 935 N N . LYS A 1 115 ? 5.764 -7.060 -15.667 1.00 96.44 115 LYS A N 1
ATOM 936 C CA . LYS A 1 115 ? 5.806 -8.399 -16.282 1.00 96.44 115 LYS A CA 1
ATOM 937 C C . LYS A 1 115 ? 6.151 -9.464 -15.234 1.00 96.44 115 LYS A C 1
ATOM 939 O O . LYS A 1 115 ? 6.992 -9.224 -14.373 1.00 96.44 115 LYS A O 1
ATOM 944 N N . LYS A 1 116 ? 5.632 -10.688 -15.395 1.00 95.38 116 LYS A N 1
ATOM 945 C CA . LYS A 1 116 ? 5.888 -11.837 -14.494 1.00 95.38 116 LYS A CA 1
ATOM 946 C C . LYS A 1 116 ? 7.372 -12.164 -14.267 1.00 95.38 116 LYS A C 1
ATOM 948 O O . LYS A 1 116 ? 7.749 -12.749 -13.256 1.00 95.38 116 LYS A O 1
ATOM 953 N N . THR A 1 117 ? 8.232 -11.811 -15.221 1.00 94.06 117 THR A N 1
ATOM 954 C CA . THR A 1 117 ? 9.685 -12.011 -15.130 1.00 94.06 117 THR A CA 1
ATOM 955 C C . THR A 1 117 ? 10.393 -10.945 -14.292 1.00 94.06 117 THR A C 1
ATOM 957 O O . THR A 1 117 ? 11.513 -11.189 -13.840 1.00 94.06 117 THR A O 1
ATOM 960 N N . HIS A 1 118 ? 9.756 -9.793 -14.069 1.00 96.06 118 HIS A N 1
ATOM 961 C CA . HIS A 1 118 ? 10.329 -8.647 -13.376 1.00 96.06 118 HIS A CA 1
ATOM 962 C C . HIS A 1 118 ? 10.513 -8.924 -11.878 1.00 96.06 118 HIS A C 1
ATOM 964 O O . HIS A 1 118 ? 9.695 -9.600 -11.251 1.00 96.06 118 HIS A O 1
ATOM 970 N N . ARG A 1 119 ? 11.582 -8.375 -11.284 1.00 95.06 119 ARG A N 1
ATOM 971 C CA . ARG A 1 119 ? 11.906 -8.596 -9.862 1.00 95.06 119 ARG A CA 1
ATOM 972 C C . ARG A 1 119 ? 10.795 -8.103 -8.935 1.00 95.06 119 ARG A C 1
ATOM 974 O O . ARG A 1 119 ? 10.460 -8.815 -8.001 1.00 95.06 119 ARG A O 1
ATOM 981 N N . VAL A 1 120 ? 10.186 -6.955 -9.242 1.00 94.94 120 VAL A N 1
ATOM 982 C CA . VAL A 1 120 ? 9.079 -6.382 -8.451 1.00 94.94 120 VAL A CA 1
ATOM 983 C C . VAL A 1 120 ? 7.839 -7.277 -8.486 1.00 94.94 120 VAL A C 1
ATOM 985 O O . VAL A 1 120 ? 7.210 -7.490 -7.458 1.00 94.94 120 VAL A O 1
ATOM 988 N N . TYR A 1 121 ? 7.523 -7.878 -9.642 1.00 96.62 121 TYR A N 1
ATOM 989 C CA . TYR A 1 121 ? 6.425 -8.846 -9.730 1.00 96.62 121 TYR A CA 1
ATOM 990 C C . TYR A 1 121 ? 6.682 -10.034 -8.799 1.00 96.62 121 TYR A C 1
ATOM 992 O O . TYR A 1 121 ? 5.830 -10.399 -7.997 1.00 96.62 121 TYR A O 1
ATOM 1000 N N . LYS A 1 122 ? 7.883 -10.620 -8.890 1.00 94.88 122 LYS A N 1
ATOM 1001 C CA . LYS A 1 122 ? 8.284 -11.776 -8.077 1.00 94.88 122 LYS A CA 1
ATOM 1002 C C . LYS A 1 122 ? 8.335 -11.452 -6.584 1.00 94.88 122 LYS A C 1
ATOM 1004 O O . LYS A 1 122 ? 8.012 -12.322 -5.786 1.00 94.88 122 LYS A O 1
ATOM 1009 N N . ALA A 1 123 ? 8.717 -10.227 -6.226 1.00 93.31 123 ALA A N 1
ATOM 1010 C CA . ALA A 1 123 ? 8.744 -9.753 -4.847 1.00 93.31 123 ALA A CA 1
ATOM 1011 C C . ALA A 1 123 ? 7.351 -9.755 -4.201 1.00 93.31 123 ALA A C 1
ATOM 1013 O O . ALA A 1 123 ? 7.253 -10.037 -3.020 1.00 93.31 123 ALA A O 1
ATOM 1014 N N . GLY A 1 124 ? 6.284 -9.501 -4.968 1.00 87.81 124 GLY A N 1
ATOM 1015 C CA . GLY A 1 124 ? 4.917 -9.570 -4.444 1.00 87.81 124 GLY A CA 1
ATOM 1016 C C . GLY A 1 124 ? 4.349 -10.987 -4.318 1.00 87.81 124 GLY A C 1
ATOM 1017 O O . GLY A 1 124 ? 3.292 -11.146 -3.733 1.00 87.81 124 GLY A O 1
ATOM 1018 N N . VAL A 1 125 ? 4.998 -12.006 -4.898 1.00 87.44 125 VAL A N 1
ATOM 1019 C CA . VAL A 1 125 ? 4.525 -13.411 -4.885 1.00 87.44 125 VAL A CA 1
ATOM 1020 C C . VAL A 1 125 ? 5.085 -14.210 -3.701 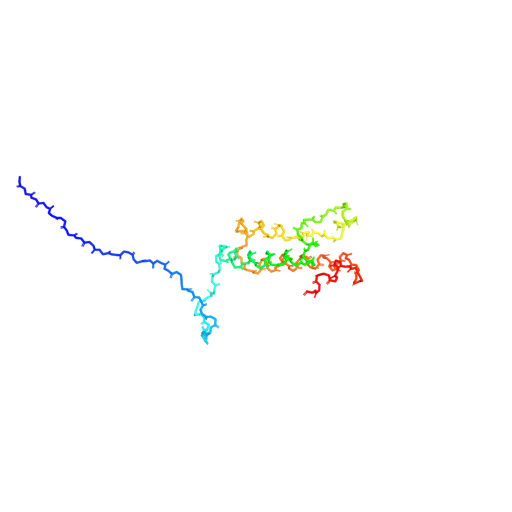1.00 87.44 125 VAL A C 1
ATOM 1022 O O . VAL A 1 125 ? 4.548 -15.267 -3.375 1.00 87.44 125 VAL A O 1
ATOM 1025 N N . LYS A 1 126 ? 6.190 -13.746 -3.117 1.00 69.00 126 LYS A N 1
ATOM 1026 C CA . LYS A 1 126 ? 6.878 -14.395 -1.999 1.00 69.00 126 LYS A CA 1
ATOM 1027 C C . LYS A 1 126 ? 6.287 -13.952 -0.670 1.00 69.00 126 LYS A C 1
ATOM 1029 O O . LYS A 1 126 ? 6.224 -14.824 0.221 1.00 69.00 126 LYS A O 1
#

Organism: NCBI:txid392032

InterPro domains:
  IPR001487 Bromodomain [PF00439] (50-124)
  IPR001487 Bromodomain [PR00503] (54-67)
  IPR001487 Bromodomain [PR00503] (68-84)
  IPR001487 Bromodomain [PR00503] (84-102)
  IPR001487 Bromodomain [PR00503] (102-121)
  IPR001487 Bromodomain [PS50014] (59-121)
  IPR001487 Bromodomain [SM00297] (35-126)
  IPR018359 Bromodomain, conserved site [PS00633] (56-113)
  IPR036427 Bromodomain-like superfamily [G3DSA:1.20.920.10] (10-126)
  IPR036427 Bromodomain-like superfamily [SSF47370] (34-125)

Sequence (126 aa):
MISNEKPDSESTKNNQLATIDATSKSLPKYPAVFSPEDIRENMVPLVRLLCEQEEGMWFRQPVTEAMAPGYFDIIKFPMDFSTILKKLNENQYSTPFQFCEDMWLVFNNAWLFNKKTHRVYKAGVK